Protein AF-A0A815WQF4-F1 (afdb_monomer)

Solvent-accessible surface area (backbone atoms only — not comparable to full-atom values): 8868 Å² total; per-residue (Å²): 133,83,89,87,78,85,88,55,54,65,48,75,56,68,102,81,46,33,54,40,65,77,50,87,64,78,61,48,74,52,72,47,85,60,74,47,69,67,52,77,48,80,46,38,35,34,30,64,35,54,46,39,36,47,36,34,26,22,68,86,63,75,85,77,86,50,93,89,56,59,79,65,55,33,75,22,19,35,38,35,33,49,79,14,44,42,31,53,59,16,36,75,76,79,55,70,53,86,46,87,70,45,54,64,21,40,37,38,38,37,39,32,42,80,74,38,31,40,36,43,37,39,49,53,103,60,75,44,73,56,75,46,82,54,57,53,94,56,38,37,78,39,28,19,47,31,36,36,35,41,53,71,72,38,35,41,28,58,103

Nearest PDB structures (foldseek):
  7jl4-assembly3_B  TM=7.383E-01  e=6.934E-06  Homo sapiens
  4wvm-assembly1_B  TM=7.616E-01  e=1.649E-05  Synanceia horrida
  7qs3-assembly1_A  TM=7.889E-01  e=1.602E-04  Homo sapiens
  3fby-assembly3_C  TM=5.647E-01  e=6.356E-03  Homo sapiens
  8tpu-assembly1_AE  TM=2.005E-01  e=8.510E+00  Plasmodium falciparum 3D7

Secondary structure (DSSP, 8-state):
-PPP-SSS-EEEETTTTEEEE-SSSSEEEEE-SS-B-SSEEEEEEEEEES-EEEEEEESSS-----TTS-GGGSTT-EEEETTSEEEETTEEEEEE------TTPEEEEEEEGGGTEEEEEEESSSEEEEEEE--TTTSPSSEEEEEEEESSS-EEEE-

Structure (mmCIF, N/CA/C/O backbone):
data_AF-A0A815WQF4-F1
#
_entry.id   AF-A0A815WQF4-F1
#
loop_
_atom_site.group_PDB
_atom_site.id
_atom_site.type_symbol
_atom_site.label_atom_id
_atom_site.label_alt_id
_atom_site.label_comp_id
_atom_site.label_asym_id
_atom_site.label_entity_id
_atom_site.label_seq_id
_atom_site.pdbx_PDB_ins_code
_atom_site.Cartn_x
_atom_site.Cartn_y
_atom_site.Cartn_z
_atom_site.occupancy
_atom_site.B_iso_or_equiv
_atom_site.auth_seq_id
_atom_site.auth_comp_id
_atom_site.auth_asym_id
_atom_site.auth_atom_id
_atom_site.pdbx_PDB_model_num
ATOM 1 N N . MET A 1 1 ? -11.143 -16.124 -1.886 1.00 29.27 1 MET A N 1
ATOM 2 C CA . MET A 1 1 ? -11.806 -15.798 -3.172 1.00 29.27 1 MET A CA 1
ATOM 3 C C . MET A 1 1 ? -11.669 -14.284 -3.404 1.00 29.27 1 MET A C 1
ATOM 5 O O . MET A 1 1 ? -11.871 -13.567 -2.436 1.00 29.27 1 MET A O 1
ATOM 9 N N . TRP A 1 2 ? -11.185 -13.787 -4.560 1.00 35.38 2 TRP A N 1
ATOM 10 C CA . TRP A 1 2 ? -11.091 -12.326 -4.834 1.00 35.38 2 TRP A CA 1
ATOM 11 C C . TRP A 1 2 ? -12.393 -11.925 -5.537 1.00 35.38 2 TRP A C 1
ATOM 13 O O . TRP A 1 2 ? -12.785 -12.626 -6.467 1.00 35.38 2 TRP A O 1
ATOM 23 N N . ILE A 1 3 ? -13.040 -10.834 -5.124 1.00 32.88 3 ILE A N 1
ATOM 24 C CA . ILE A 1 3 ? -14.202 -10.298 -5.844 1.00 32.88 3 ILE A CA 1
ATOM 25 C C . ILE A 1 3 ? -13.676 -9.466 -7.016 1.00 32.88 3 ILE A C 1
ATOM 27 O O . ILE A 1 3 ? -12.950 -8.495 -6.819 1.00 32.88 3 ILE A O 1
ATOM 31 N N . SER A 1 4 ? -14.016 -9.868 -8.237 1.00 35.88 4 SER A N 1
ATOM 32 C CA . SER A 1 4 ? -13.769 -9.088 -9.450 1.00 35.88 4 SER A CA 1
ATOM 33 C C . SER A 1 4 ? -14.838 -8.006 -9.609 1.00 35.88 4 SER A C 1
ATOM 35 O O . SER A 1 4 ? -16.024 -8.333 -9.611 1.00 35.88 4 SER A O 1
ATOM 37 N N . GLY A 1 5 ? -14.433 -6.750 -9.810 1.00 32.00 5 GLY A N 1
ATOM 38 C CA . GLY A 1 5 ? -15.348 -5.631 -10.046 1.00 32.00 5 GLY A CA 1
ATOM 39 C C . GLY A 1 5 ? -14.813 -4.637 -11.080 1.00 32.00 5 GLY A C 1
ATOM 40 O O . GLY A 1 5 ? -13.955 -3.839 -10.744 1.00 32.00 5 GLY A O 1
ATOM 41 N N . TRP A 1 6 ? -15.326 -4.760 -12.313 1.00 32.91 6 TRP A N 1
ATOM 42 C CA . TRP A 1 6 ? -15.605 -3.753 -13.364 1.00 32.91 6 TRP A CA 1
ATOM 43 C C . TRP A 1 6 ? -14.760 -2.454 -13.513 1.00 32.91 6 TRP A C 1
ATOM 45 O O . TRP A 1 6 ? -14.498 -1.781 -12.525 1.00 32.91 6 TRP A O 1
ATOM 55 N N . PRO A 1 7 ? -14.510 -1.943 -14.745 1.00 37.12 7 PRO A N 1
ATOM 56 C CA . PRO A 1 7 ? -14.459 -2.581 -16.059 1.00 37.12 7 PRO A CA 1
ATOM 57 C C . PRO A 1 7 ? -13.032 -2.497 -16.645 1.00 37.12 7 PRO A C 1
ATOM 59 O O . PRO A 1 7 ? -12.667 -1.574 -17.372 1.00 37.12 7 PRO A O 1
ATOM 62 N N . GLY A 1 8 ? -12.222 -3.513 -16.363 1.00 39.38 8 GLY A N 1
ATOM 63 C CA . GLY A 1 8 ? -10.895 -3.692 -16.944 1.00 39.38 8 GLY A CA 1
ATOM 64 C C . GLY A 1 8 ? -10.398 -5.089 -16.609 1.00 39.38 8 GLY A C 1
ATOM 65 O O . GLY A 1 8 ? -10.445 -5.499 -15.453 1.00 39.38 8 GLY A O 1
ATOM 66 N N . GLN A 1 9 ? -10.001 -5.874 -17.612 1.00 40.97 9 GLN A N 1
ATOM 67 C CA . GLN A 1 9 ? -9.612 -7.266 -17.368 1.00 40.97 9 GLN A CA 1
ATOM 68 C C . GLN A 1 9 ? -8.224 -7.334 -16.725 1.00 40.97 9 GLN A C 1
ATOM 70 O O . GLN A 1 9 ? -7.209 -7.291 -17.424 1.00 40.97 9 GLN A O 1
ATOM 75 N N . CYS A 1 10 ? -8.198 -7.467 -15.398 1.00 43.66 10 CYS A N 1
ATOM 76 C CA . CYS A 1 10 ? -7.050 -7.973 -14.655 1.00 43.66 10 CYS A CA 1
ATOM 77 C C . CYS A 1 10 ? -6.992 -9.499 -14.809 1.00 43.66 10 CYS A C 1
ATOM 79 O O . CYS A 1 10 ? -7.963 -10.190 -14.493 1.00 43.66 10 CYS A O 1
ATOM 81 N N . ARG A 1 11 ? -5.863 -10.038 -15.273 1.00 43.16 11 ARG A N 1
ATOM 82 C CA . ARG A 1 11 ? -5.624 -11.482 -15.356 1.00 43.16 11 ARG A CA 1
ATOM 83 C C . ARG A 1 11 ? -4.764 -11.912 -14.172 1.00 43.16 11 ARG A C 1
ATOM 85 O O . ARG A 1 11 ? -3.646 -11.444 -13.990 1.00 43.16 11 ARG A O 1
ATOM 92 N N . ARG A 1 12 ? -5.310 -12.828 -13.374 1.00 45.56 12 ARG A N 1
ATOM 93 C CA . ARG A 1 12 ? -4.581 -13.581 -12.350 1.00 45.56 12 ARG A CA 1
ATOM 94 C C . ARG A 1 12 ? -3.736 -14.637 -13.059 1.00 45.56 12 ARG A C 1
ATOM 96 O O . ARG A 1 12 ? -4.294 -15.436 -13.810 1.00 45.56 12 ARG A O 1
ATOM 103 N N . MET A 1 13 ? -2.429 -14.643 -12.821 1.00 41.44 13 MET A N 1
ATOM 104 C CA . MET A 1 13 ? -1.532 -15.714 -13.261 1.00 41.44 13 MET A CA 1
ATOM 105 C C . MET A 1 13 ? -0.807 -16.290 -12.049 1.00 41.44 13 MET A C 1
ATOM 107 O O . MET A 1 13 ? -0.305 -15.538 -11.213 1.00 41.44 13 MET A O 1
ATOM 111 N N . ASP A 1 14 ? -0.855 -17.617 -11.969 1.00 36.53 14 ASP A N 1
ATOM 112 C CA . ASP A 1 14 ? -0.553 -18.458 -10.812 1.00 36.53 14 ASP A CA 1
ATOM 113 C C . ASP A 1 14 ? -1.365 -18.157 -9.534 1.00 36.53 14 ASP A C 1
ATOM 115 O O . ASP A 1 14 ? -1.876 -17.056 -9.316 1.00 36.53 14 ASP A O 1
ATOM 119 N N . ASP A 1 15 ? -1.598 -19.245 -8.790 1.00 39.88 15 ASP A N 1
ATOM 120 C CA . ASP A 1 15 ? -2.232 -19.497 -7.477 1.00 39.88 15 ASP A CA 1
ATOM 121 C C . ASP A 1 15 ? -2.953 -18.400 -6.649 1.00 39.88 15 ASP A C 1
ATOM 123 O O . ASP A 1 15 ? -3.846 -18.734 -5.866 1.00 39.88 15 ASP A O 1
ATOM 127 N N . GLY A 1 16 ? -2.731 -17.101 -6.827 1.00 38.22 16 GLY A N 1
ATOM 128 C CA . GLY A 1 16 ? -3.430 -16.042 -6.093 1.00 38.22 16 GLY A CA 1
ATOM 129 C C . GLY A 1 16 ? -2.793 -14.659 -6.093 1.00 38.22 16 GLY A C 1
ATOM 130 O O . GLY A 1 16 ? -3.466 -13.735 -5.625 1.00 38.22 16 GLY A O 1
ATOM 131 N N . GLN A 1 17 ? -1.552 -14.531 -6.574 1.00 54.66 17 GLN A N 1
ATOM 132 C CA . GLN A 1 17 ? -0.620 -13.506 -6.086 1.00 54.66 17 GLN A CA 1
ATOM 133 C C . GLN A 1 17 ? -0.118 -12.492 -7.131 1.00 54.66 17 GLN A C 1
ATOM 135 O O . GLN A 1 17 ? 0.386 -11.441 -6.737 1.00 54.66 17 GLN A O 1
ATOM 140 N N . THR A 1 18 ? -0.277 -12.749 -8.436 1.00 47.69 18 THR A N 1
ATOM 141 C CA . THR A 1 18 ? 0.181 -11.840 -9.511 1.00 47.69 18 THR A CA 1
ATOM 142 C C . THR A 1 18 ? -0.966 -11.025 -10.109 1.00 47.69 18 THR A C 1
ATOM 144 O O . THR A 1 18 ? -2.029 -11.575 -10.413 1.00 47.69 18 THR A O 1
ATOM 147 N N . PHE A 1 19 ? -0.723 -9.730 -10.347 1.00 53.88 19 PHE A N 1
ATOM 148 C CA . PHE A 1 19 ? -1.652 -8.819 -11.022 1.00 53.88 19 PHE A CA 1
ATOM 149 C C . PHE A 1 19 ? -1.062 -8.312 -12.351 1.00 53.88 19 PHE A C 1
ATOM 151 O O . PHE A 1 19 ? -0.007 -7.680 -12.378 1.00 53.88 19 PHE A 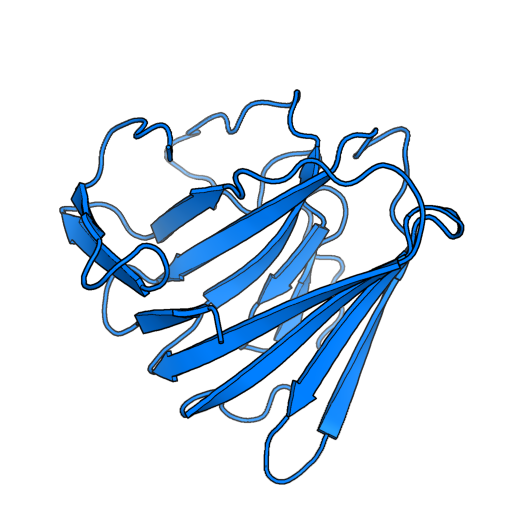O 1
ATOM 158 N N . GLU A 1 20 ? -1.776 -8.554 -13.451 1.00 43.88 20 GLU A N 1
ATOM 159 C CA . GLU A 1 20 ? -1.483 -8.062 -14.807 1.00 43.88 20 GLU A CA 1
ATOM 160 C C . GLU A 1 20 ? -2.786 -7.547 -15.446 1.00 43.88 20 GLU A C 1
ATOM 162 O O . GLU A 1 20 ? -3.853 -8.077 -15.135 1.00 43.88 20 GLU A O 1
ATOM 167 N N . THR A 1 21 ? -2.753 -6.523 -16.318 1.00 49.75 21 THR A N 1
ATOM 168 C CA . THR A 1 21 ? -3.992 -5.910 -16.857 1.00 49.75 21 THR A CA 1
ATOM 169 C C . THR A 1 21 ? -4.013 -5.692 -18.369 1.00 49.75 21 THR A C 1
ATOM 171 O O . THR A 1 21 ? -2.993 -5.389 -18.976 1.00 49.75 21 THR A O 1
ATOM 174 N N . ILE A 1 22 ? -5.202 -5.813 -18.981 1.00 43.91 22 ILE A N 1
ATOM 175 C CA . ILE A 1 22 ? -5.341 -6.053 -20.429 1.00 43.91 22 ILE A CA 1
ATOM 176 C C . ILE A 1 22 ? -5.990 -4.872 -21.217 1.00 43.91 22 ILE A C 1
ATOM 178 O O . ILE A 1 22 ? -5.409 -4.401 -22.197 1.00 43.91 22 ILE A O 1
ATOM 182 N N . LYS A 1 23 ? -7.152 -4.305 -20.823 1.00 40.00 23 LYS A N 1
ATOM 183 C CA . LYS A 1 23 ? -7.894 -3.221 -21.557 1.00 40.00 23 LYS A CA 1
ATOM 184 C C . LYS A 1 23 ? -8.703 -2.309 -20.594 1.00 40.00 23 LYS A C 1
ATOM 186 O O . LYS A 1 23 ? -9.218 -2.857 -19.631 1.00 40.00 23 LYS A O 1
ATOM 191 N N . ARG A 1 24 ? -8.906 -0.985 -20.804 1.00 39.91 24 ARG A N 1
ATOM 192 C CA . ARG A 1 24 ? -8.280 -0.042 -21.784 1.00 39.91 24 ARG A CA 1
ATOM 193 C C . ARG A 1 24 ? -7.889 1.376 -21.251 1.00 39.91 24 ARG A C 1
ATOM 195 O O . ARG A 1 24 ? -7.122 2.042 -21.937 1.00 39.91 24 ARG A O 1
ATOM 202 N N . LEU A 1 25 ? -8.332 1.850 -20.082 1.00 50.22 25 LEU A N 1
ATOM 203 C CA . LEU A 1 25 ? -8.088 3.230 -19.575 1.00 50.22 25 LEU A CA 1
ATOM 204 C C . LEU A 1 25 ? -6.845 3.335 -18.656 1.00 50.22 25 LEU A C 1
ATOM 206 O O . LEU A 1 25 ? -6.353 2.315 -18.196 1.00 50.22 25 LEU A O 1
ATOM 210 N N . THR A 1 26 ? -6.290 4.536 -18.446 1.00 65.31 26 THR A N 1
ATOM 211 C CA . THR A 1 26 ? -4.883 4.802 -18.027 1.00 65.31 26 THR A CA 1
ATOM 212 C C . THR A 1 26 ? -4.327 4.012 -16.834 1.00 65.31 26 THR A C 1
ATOM 214 O O . THR A 1 26 ? -3.151 3.641 -16.865 1.00 65.31 26 THR A O 1
ATOM 217 N N . PHE A 1 27 ? -5.138 3.710 -15.821 1.00 71.19 27 PHE A N 1
ATOM 218 C CA . PHE A 1 27 ? -4.715 3.007 -14.607 1.00 71.19 27 PHE A CA 1
ATOM 219 C C . PHE A 1 27 ? -5.659 1.854 -14.269 1.00 71.19 27 PHE A C 1
ATOM 221 O O . PHE A 1 27 ? -6.842 1.894 -14.603 1.00 71.19 27 PHE A O 1
ATOM 228 N N . ASN A 1 28 ? -5.158 0.860 -13.535 1.00 76.19 28 ASN A N 1
ATOM 229 C CA . ASN A 1 28 ? -5.975 -0.217 -12.968 1.00 76.19 28 ASN A CA 1
ATOM 230 C C . ASN A 1 28 ? -5.694 -0.335 -11.476 1.00 76.19 28 ASN A C 1
ATOM 232 O O . ASN A 1 28 ? -4.565 -0.085 -11.059 1.00 76.19 28 ASN A O 1
ATOM 236 N N . CYS A 1 29 ? -6.682 -0.744 -10.684 1.00 80.62 29 CYS A N 1
ATOM 237 C CA . CYS A 1 29 ? -6.520 -0.942 -9.248 1.00 80.62 29 CYS A CA 1
ATOM 238 C C . CYS A 1 29 ? -6.924 -2.346 -8.784 1.00 80.62 29 CYS A C 1
ATOM 240 O O . CYS A 1 29 ? -7.737 -3.022 -9.414 1.00 80.62 29 CYS A O 1
ATOM 242 N N . ALA A 1 30 ? -6.369 -2.756 -7.648 1.00 81.19 30 ALA A N 1
ATOM 243 C CA . ALA A 1 30 ? -6.713 -3.968 -6.924 1.00 81.19 30 ALA A CA 1
ATOM 244 C C . ALA A 1 30 ? -6.864 -3.654 -5.429 1.00 81.19 30 ALA A C 1
ATOM 246 O O . ALA A 1 30 ? -6.120 -2.847 -4.870 1.00 81.19 30 ALA A O 1
ATOM 247 N N . VAL A 1 31 ? -7.826 -4.317 -4.784 1.00 82.88 31 VAL A N 1
ATOM 248 C CA . VAL A 1 31 ? -8.133 -4.165 -3.355 1.00 82.88 31 VAL A CA 1
ATOM 249 C C . VAL A 1 31 ? -7.944 -5.511 -2.665 1.00 82.88 31 VAL A C 1
ATOM 251 O O . VAL A 1 31 ? -8.516 -6.505 -3.110 1.00 82.88 31 VAL A O 1
ATOM 254 N N . GLY A 1 32 ? -7.162 -5.528 -1.581 1.00 83.69 32 GLY A N 1
ATOM 255 C CA . GLY A 1 32 ? -6.870 -6.655 -0.689 1.00 83.69 32 GLY A CA 1
ATOM 256 C C . GLY A 1 32 ? -8.120 -7.437 -0.264 1.00 83.69 32 GLY A C 1
ATOM 257 O O . GLY A 1 32 ? -9.172 -6.832 -0.079 1.00 83.69 32 GLY A O 1
ATOM 258 N N . ARG A 1 33 ? -8.014 -8.762 -0.041 1.00 82.00 33 ARG A N 1
ATOM 259 C CA . ARG A 1 33 ? -9.086 -9.569 0.603 1.00 82.00 33 ARG A CA 1
ATOM 260 C C . ARG A 1 33 ? -9.070 -9.493 2.121 1.00 82.00 33 ARG A C 1
ATOM 262 O O . ARG A 1 33 ? -10.109 -9.624 2.759 1.00 82.00 33 ARG A O 1
ATOM 269 N N . ASN A 1 34 ? -7.891 -9.329 2.704 1.00 85.62 34 ASN A N 1
ATOM 270 C CA . ASN A 1 34 ? -7.721 -9.337 4.150 1.00 85.62 34 ASN A CA 1
ATOM 271 C C . ASN A 1 34 ? -8.237 -8.011 4.720 1.00 85.62 34 ASN A C 1
ATOM 273 O O . ASN A 1 34 ? -8.093 -6.975 4.067 1.00 85.62 34 ASN A O 1
ATOM 277 N N . SER A 1 35 ? -8.901 -8.077 5.871 1.00 91.69 35 SER A N 1
ATOM 278 C CA . SER A 1 35 ? -9.252 -6.915 6.693 1.00 91.69 35 SER A CA 1
ATOM 279 C C . SER A 1 35 ? -8.199 -6.793 7.786 1.00 91.69 35 SER A C 1
ATOM 281 O O . SER A 1 35 ? -7.878 -7.798 8.419 1.00 91.69 35 SER A O 1
ATOM 283 N N . 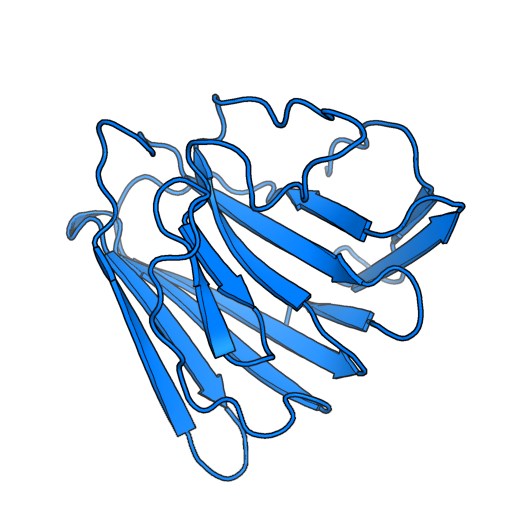TYR A 1 36 ? -7.706 -5.585 8.023 1.00 94.25 36 TYR A N 1
ATOM 284 C CA . TYR A 1 36 ? -6.724 -5.284 9.057 1.00 94.25 36 TYR A CA 1
ATOM 285 C C . TYR A 1 36 ? -7.320 -4.246 10.014 1.00 94.25 36 TYR A C 1
ATOM 287 O O . TYR A 1 36 ? -7.725 -3.178 9.560 1.00 94.25 36 TYR A O 1
ATOM 295 N N . SER A 1 37 ? -7.417 -4.581 11.304 1.00 96.31 37 SER A N 1
ATOM 296 C CA . SER A 1 37 ? -8.008 -3.705 12.337 1.00 96.31 37 SER A CA 1
ATOM 297 C C . SER A 1 37 ? -7.220 -3.637 13.646 1.00 96.31 37 SER A C 1
ATOM 299 O O . SER A 1 37 ? -7.496 -2.779 14.471 1.00 96.31 37 SER A O 1
ATOM 301 N N . THR A 1 38 ? -6.292 -4.565 13.883 1.00 95.69 38 THR A N 1
ATOM 302 C CA . THR A 1 38 ? -5.554 -4.703 15.149 1.00 95.69 38 THR A CA 1
ATOM 303 C C . THR A 1 38 ? -4.184 -5.321 14.896 1.00 95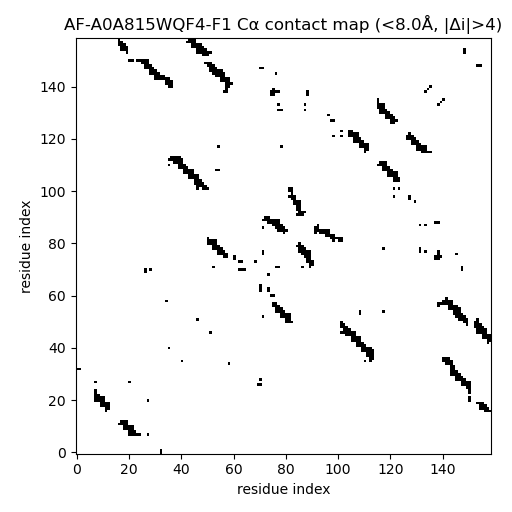.69 38 THR A C 1
ATOM 305 O O . THR A 1 38 ? -4.033 -6.135 13.986 1.00 95.69 38 THR A O 1
ATOM 308 N N . GLY A 1 39 ? -3.190 -4.974 15.713 1.00 95.75 39 GLY A N 1
ATOM 309 C CA . GLY A 1 39 ? -1.826 -5.502 15.621 1.00 95.75 39 GLY A CA 1
ATOM 310 C C . GLY A 1 39 ? -1.038 -5.007 14.403 1.00 95.75 39 GLY A C 1
ATOM 311 O O . GLY A 1 39 ? -1.430 -4.047 13.739 1.00 95.75 39 GLY A O 1
ATOM 312 N N . ASN A 1 40 ? 0.080 -5.682 14.122 1.00 96.31 40 ASN A N 1
ATOM 313 C CA . ASN A 1 40 ? 1.029 -5.291 13.079 1.00 96.31 40 ASN A CA 1
ATOM 314 C C . ASN A 1 40 ? 1.009 -6.303 11.926 1.00 96.31 40 ASN A C 1
ATOM 316 O O . ASN A 1 40 ? 1.247 -7.493 12.140 1.00 96.31 40 ASN A O 1
ATOM 320 N N . HIS A 1 41 ? 0.759 -5.836 10.699 1.00 94.38 41 HIS A N 1
ATOM 321 C CA . HIS A 1 41 ? 0.659 -6.688 9.506 1.00 94.38 41 HIS A CA 1
ATOM 322 C C . HIS A 1 41 ? 1.685 -6.289 8.467 1.00 94.38 41 HIS A C 1
ATOM 324 O O . HIS A 1 41 ? 1.689 -5.153 8.007 1.00 94.38 41 HIS A O 1
ATOM 330 N N . ARG A 1 42 ? 2.506 -7.245 8.040 1.00 94.88 42 ARG A N 1
ATOM 331 C CA . ARG A 1 42 ? 3.514 -7.037 7.005 1.00 94.88 42 ARG A CA 1
ATOM 332 C C . ARG A 1 42 ? 3.081 -7.666 5.683 1.00 94.88 42 ARG A C 1
ATOM 334 O O . ARG A 1 42 ? 2.735 -8.844 5.639 1.00 94.88 42 ARG A O 1
ATOM 341 N N . ILE A 1 43 ? 3.150 -6.888 4.609 1.00 93.50 43 ILE A N 1
ATOM 342 C CA . ILE A 1 43 ? 2.807 -7.283 3.241 1.00 93.50 43 ILE A CA 1
ATOM 343 C C . ILE A 1 43 ? 4.016 -6.993 2.355 1.00 93.50 43 ILE A C 1
ATOM 345 O O . ILE A 1 43 ? 4.527 -5.877 2.366 1.00 93.50 43 ILE A O 1
ATOM 349 N N . ARG A 1 44 ? 4.477 -7.973 1.574 1.00 91.75 44 ARG A N 1
ATOM 350 C CA . ARG A 1 44 ? 5.610 -7.795 0.657 1.00 91.75 44 ARG A CA 1
ATOM 351 C C . ARG A 1 44 ? 5.118 -7.885 -0.784 1.00 91.75 44 ARG A C 1
ATOM 353 O O . ARG A 1 44 ? 4.303 -8.739 -1.130 1.00 91.75 44 ARG A O 1
ATOM 360 N N . ILE A 1 45 ? 5.572 -6.948 -1.608 1.00 90.38 45 ILE A N 1
ATOM 361 C CA . ILE A 1 45 ? 5.143 -6.754 -2.992 1.00 90.38 45 ILE A CA 1
ATOM 362 C C . ILE A 1 45 ? 6.402 -6.638 -3.843 1.00 90.38 45 ILE A C 1
ATOM 364 O O . ILE A 1 45 ? 7.154 -5.677 -3.710 1.00 90.38 45 ILE A O 1
ATOM 368 N N . LYS A 1 46 ? 6.637 -7.589 -4.745 1.00 90.19 46 LYS A N 1
ATOM 369 C CA . LYS A 1 46 ? 7.694 -7.466 -5.749 1.00 90.19 46 LYS A CA 1
ATOM 370 C C . LYS A 1 46 ? 7.173 -6.673 -6.941 1.00 90.19 46 LYS A C 1
ATOM 372 O O . LYS A 1 46 ? 6.231 -7.114 -7.604 1.00 90.19 46 LYS A O 1
ATOM 377 N N . LEU A 1 47 ? 7.807 -5.543 -7.240 1.00 88.38 47 LEU A N 1
ATOM 378 C CA . LEU A 1 47 ? 7.611 -4.828 -8.496 1.00 88.38 47 LEU A CA 1
ATOM 379 C C . LEU A 1 47 ? 8.574 -5.427 -9.524 1.00 88.38 47 LEU A C 1
ATOM 381 O O . LEU A 1 47 ? 9.787 -5.345 -9.372 1.00 88.38 47 LEU A O 1
ATOM 385 N N . HIS A 1 48 ? 8.052 -6.091 -10.554 1.00 87.69 48 HIS A N 1
ATOM 386 C CA . HIS A 1 48 ? 8.898 -6.700 -11.590 1.00 87.69 48 HIS A CA 1
ATOM 387 C C . HIS A 1 48 ? 9.413 -5.639 -12.560 1.00 87.69 48 HIS A C 1
ATOM 389 O O . HIS A 1 48 ? 10.565 -5.705 -12.970 1.00 87.69 48 HIS A O 1
ATOM 395 N N . TYR A 1 49 ? 8.555 -4.678 -12.899 1.00 86.38 49 TYR A N 1
ATOM 396 C CA . TYR A 1 49 ? 8.868 -3.488 -13.687 1.00 86.38 49 TYR A CA 1
ATOM 397 C C . TYR A 1 49 ? 7.743 -2.451 -13.541 1.00 86.38 49 TYR A C 1
ATOM 399 O O . TYR A 1 49 ? 6.598 -2.817 -13.238 1.00 86.38 49 TYR A O 1
ATOM 407 N N . GLY A 1 50 ? 8.049 -1.183 -13.815 1.00 85.44 50 GLY A N 1
ATOM 408 C CA . GLY A 1 50 ? 7.104 -0.086 -13.994 1.00 85.44 50 GLY A CA 1
ATOM 409 C C . GLY A 1 50 ? 6.883 0.792 -12.768 1.00 85.44 50 GLY A C 1
ATOM 410 O O . GLY A 1 50 ? 7.752 0.988 -11.927 1.00 85.44 50 GLY A O 1
ATOM 411 N N . SER A 1 51 ? 5.676 1.350 -12.663 1.00 84.19 51 SER A N 1
ATOM 412 C CA . SER A 1 51 ? 5.282 2.185 -11.526 1.00 84.19 51 SER A CA 1
ATOM 413 C C . SER A 1 51 ? 3.944 1.751 -10.940 1.00 84.19 51 SER A C 1
ATOM 415 O O . SER A 1 51 ? 2.957 1.591 -11.672 1.00 84.19 51 SER A O 1
ATOM 417 N N . ALA A 1 52 ? 3.898 1.649 -9.616 1.00 87.88 52 ALA A N 1
ATOM 418 C CA . ALA A 1 52 ? 2.710 1.313 -8.848 1.00 87.88 52 ALA A CA 1
ATOM 419 C C . ALA A 1 52 ? 2.461 2.356 -7.754 1.00 87.88 52 ALA A C 1
ATOM 421 O O . ALA A 1 52 ? 3.396 2.946 -7.226 1.00 87.88 52 ALA A O 1
ATOM 422 N N . PHE A 1 53 ? 1.201 2.547 -7.395 1.00 91.00 53 PHE A N 1
ATOM 423 C CA . PHE A 1 53 ? 0.791 2.954 -6.064 1.00 91.00 53 PHE A CA 1
ATOM 424 C C . PHE A 1 53 ? 0.647 1.702 -5.199 1.00 91.00 53 PHE A C 1
ATOM 426 O O . PHE A 1 53 ? 0.026 0.731 -5.643 1.00 91.00 53 PHE A O 1
ATOM 433 N N . VAL A 1 54 ? 1.147 1.744 -3.969 1.00 93.00 54 VAL A N 1
ATOM 434 C CA . VAL A 1 54 ? 0.905 0.738 -2.931 1.00 93.00 54 VAL A CA 1
ATOM 435 C C . VAL A 1 54 ? 0.566 1.434 -1.617 1.00 93.00 54 VAL A C 1
ATOM 437 O O . VAL A 1 54 ? 1.162 2.451 -1.263 1.00 93.00 54 VAL A O 1
ATOM 440 N N . GLY A 1 55 ? -0.411 0.901 -0.893 1.00 95.44 55 GLY A N 1
ATOM 441 C CA . GLY A 1 55 ? -0.905 1.528 0.324 1.00 95.44 55 GLY A CA 1
ATOM 442 C C . GLY A 1 55 ? -2.118 0.813 0.897 1.00 95.44 55 GLY A C 1
ATOM 443 O O . GLY A 1 55 ? -2.282 -0.395 0.722 1.00 95.44 55 GLY A O 1
ATOM 444 N N . ILE A 1 56 ? -2.987 1.564 1.561 1.00 96.00 56 ILE A N 1
ATOM 445 C CA . ILE A 1 56 ? -4.214 1.076 2.187 1.00 96.00 56 ILE A CA 1
ATOM 446 C C . ILE A 1 56 ? -5.420 1.942 1.825 1.00 96.00 56 ILE A C 1
ATOM 448 O O . ILE A 1 56 ? -5.289 3.068 1.339 1.00 96.00 56 ILE A O 1
ATOM 452 N N . ARG A 1 57 ? -6.602 1.400 2.117 1.00 94.06 57 ARG A N 1
ATOM 453 C CA . ARG A 1 57 ? -7.850 2.150 2.276 1.00 94.06 57 ARG A CA 1
ATOM 454 C C . ARG A 1 57 ? -8.803 1.450 3.238 1.00 94.06 57 ARG A C 1
ATOM 456 O O . ARG A 1 57 ? -8.698 0.231 3.422 1.00 94.06 57 ARG A O 1
ATOM 463 N N . SER A 1 58 ? -9.790 2.168 3.764 1.00 94.69 58 SER A N 1
ATOM 464 C CA . SER A 1 58 ? -10.948 1.569 4.430 1.00 94.69 58 SER A CA 1
ATOM 465 C C . SER A 1 58 ? -11.702 0.662 3.469 1.00 94.69 58 SER A C 1
ATOM 467 O O . SER A 1 58 ? -12.028 1.044 2.344 1.00 94.69 58 SER A O 1
ATOM 469 N N . ARG A 1 59 ? -12.055 -0.536 3.934 1.00 87.00 59 ARG A N 1
ATOM 470 C CA . ARG A 1 59 ? -12.836 -1.500 3.150 1.00 87.00 59 ARG A CA 1
ATOM 471 C C . ARG A 1 59 ? -14.235 -1.000 2.784 1.00 87.00 59 ARG A C 1
ATOM 473 O O . ARG A 1 59 ? -14.752 -1.368 1.733 1.00 87.00 59 ARG A O 1
ATOM 480 N N . HIS A 1 60 ? -14.860 -0.221 3.663 1.00 86.75 60 HIS A N 1
ATOM 481 C CA . HIS A 1 60 ? -16.259 0.187 3.515 1.00 86.75 60 HIS A CA 1
ATOM 482 C C . HIS A 1 60 ? -16.451 1.420 2.623 1.00 86.75 60 HIS A C 1
ATOM 484 O O . HIS A 1 60 ? -17.551 1.637 2.121 1.00 86.75 60 HIS A O 1
ATOM 490 N N . ILE A 1 61 ? -15.390 2.195 2.382 1.00 85.19 61 ILE A N 1
ATOM 491 C CA . ILE A 1 61 ? -15.431 3.382 1.526 1.00 85.19 61 IL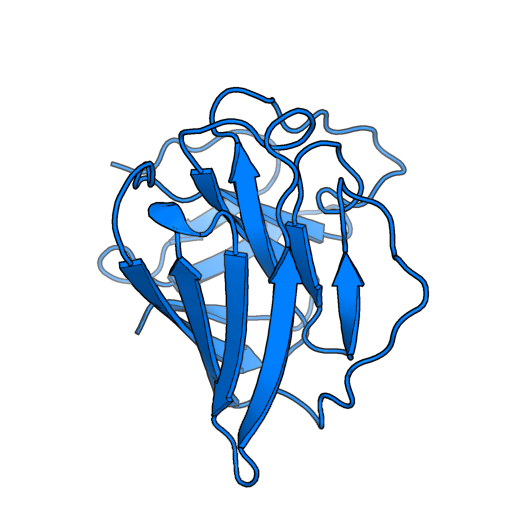E A CA 1
ATOM 492 C C . ILE A 1 61 ? -15.167 2.936 0.087 1.00 85.19 61 ILE A C 1
ATOM 494 O O . ILE A 1 61 ? -14.081 2.446 -0.244 1.00 85.19 61 ILE A O 1
ATOM 498 N N . GLN A 1 62 ? -16.174 3.074 -0.777 1.00 73.12 62 GLN A N 1
ATOM 499 C CA . GLN A 1 62 ? -16.091 2.624 -2.165 1.00 73.12 62 GLN A CA 1
ATOM 500 C C . GLN A 1 62 ? -15.093 3.453 -2.983 1.00 73.12 62 GLN A C 1
ATOM 502 O O . GLN A 1 62 ? -14.838 4.626 -2.712 1.00 73.12 62 GLN A O 1
ATOM 507 N N . VAL A 1 63 ? -14.514 2.820 -4.003 1.00 68.31 63 VAL A N 1
ATOM 508 C CA . VAL A 1 63 ? -13.762 3.518 -5.046 1.00 68.31 63 VAL A CA 1
ATOM 509 C C . VAL A 1 63 ? -14.787 4.056 -6.038 1.00 68.31 63 VAL A C 1
ATOM 511 O O . VAL A 1 63 ? -15.292 3.289 -6.853 1.00 68.31 63 VAL A O 1
ATOM 514 N N . GLU A 1 64 ? -15.110 5.346 -5.984 1.00 65.50 64 GLU A N 1
ATOM 515 C CA . GLU A 1 64 ? -15.918 5.963 -7.040 1.00 65.50 64 GLU A CA 1
ATOM 516 C C . GLU A 1 64 ? -15.056 6.168 -8.299 1.00 65.50 64 GLU A C 1
ATOM 518 O O . GLU A 1 64 ? -14.081 6.929 -8.252 1.00 65.50 64 GLU A O 1
ATOM 523 N N . PRO A 1 65 ? -15.376 5.522 -9.440 1.00 54.59 65 PRO A N 1
ATOM 524 C CA . PRO A 1 65 ? -14.631 5.677 -10.683 1.00 54.59 65 PRO A CA 1
ATOM 525 C C . PRO A 1 65 ? -15.020 6.994 -11.366 1.00 54.59 65 PRO A C 1
ATOM 527 O O . PRO A 1 65 ? -15.691 7.021 -12.398 1.00 54.59 65 PRO A O 1
ATOM 530 N N . ASN A 1 66 ? -14.599 8.113 -10.783 1.00 56.88 66 ASN A N 1
ATOM 531 C CA . ASN A 1 66 ? -14.736 9.410 -11.425 1.00 56.88 66 ASN A CA 1
ATOM 532 C C . ASN A 1 66 ? -13.741 9.465 -12.598 1.00 56.88 66 ASN A C 1
ATOM 534 O O . ASN A 1 66 ? -12.532 9.418 -12.375 1.00 56.88 66 ASN A O 1
ATOM 538 N N . LEU A 1 67 ? -14.243 9.526 -13.838 1.00 53.53 67 LEU A N 1
ATOM 539 C CA . LEU A 1 67 ? -13.492 9.248 -15.081 1.00 53.53 67 LEU A CA 1
ATOM 540 C C . LEU A 1 67 ? -12.200 10.068 -15.276 1.00 53.53 67 LEU A C 1
ATOM 542 O O . LEU A 1 67 ? -11.344 9.669 -16.063 1.00 53.53 67 LEU A O 1
ATOM 546 N N . ASN A 1 68 ? -12.051 11.180 -14.550 1.00 56.66 68 ASN A N 1
ATOM 547 C CA . ASN A 1 68 ? -10.898 12.081 -14.607 1.00 56.66 68 ASN A CA 1
ATOM 548 C C . ASN A 1 68 ? -9.975 12.014 -13.369 1.00 56.66 68 ASN A C 1
ATOM 550 O O . ASN A 1 68 ? -9.010 12.775 -13.300 1.00 56.66 68 ASN A O 1
ATOM 554 N N . LYS A 1 69 ? -10.241 11.147 -12.380 1.00 63.34 69 LYS A N 1
ATOM 555 C CA . LYS A 1 69 ? -9.412 10.995 -11.170 1.00 63.34 69 LYS A CA 1
ATOM 556 C C . LYS A 1 69 ? -8.659 9.664 -11.166 1.00 63.34 69 LYS A C 1
ATOM 558 O O . LYS A 1 69 ? -9.192 8.623 -11.536 1.00 63.34 69 LYS A O 1
ATOM 563 N N . MET A 1 70 ? -7.411 9.690 -10.695 1.00 72.50 70 MET A N 1
ATOM 564 C CA . MET A 1 70 ? -6.695 8.466 -10.316 1.00 72.50 70 MET A CA 1
ATOM 565 C C . MET A 1 70 ? -7.425 7.801 -9.142 1.00 72.50 70 MET A C 1
ATOM 567 O O . MET A 1 70 ? -7.914 8.507 -8.264 1.00 72.50 70 MET A O 1
ATOM 571 N N . TYR A 1 71 ? -7.454 6.468 -9.069 1.00 78.62 71 TYR A N 1
ATOM 572 C CA . TYR A 1 71 ? -8.127 5.765 -7.967 1.00 78.62 71 TYR A CA 1
ATOM 573 C C . TYR A 1 71 ? -7.485 6.050 -6.599 1.00 78.62 71 TYR A C 1
ATOM 575 O O . TYR A 1 71 ? -8.188 6.162 -5.599 1.00 78.62 71 TYR A O 1
ATOM 583 N N . CYS A 1 72 ? -6.165 6.253 -6.560 1.00 82.69 72 CYS A N 1
ATOM 584 C CA . CYS A 1 72 ? -5.445 6.739 -5.383 1.00 82.69 72 CYS A CA 1
ATOM 585 C C . CYS A 1 72 ? -5.826 8.171 -4.972 1.00 82.69 72 CYS A C 1
ATOM 587 O O . CYS A 1 72 ? -5.460 8.602 -3.891 1.00 82.69 72 CYS A O 1
ATOM 589 N N . GLY A 1 73 ? -6.525 8.907 -5.843 1.00 84.56 73 GLY A N 1
ATOM 590 C CA . GLY A 1 73 ? -7.072 10.243 -5.615 1.00 84.56 73 GLY A CA 1
ATOM 591 C C . GLY A 1 73 ? -8.485 10.232 -5.024 1.00 84.56 73 GLY A C 1
ATOM 592 O O . GLY A 1 73 ? -9.238 11.191 -5.212 1.00 84.56 73 GLY A O 1
ATOM 593 N N . THR A 1 74 ? -8.885 9.115 -4.406 1.00 85.75 74 THR A N 1
ATOM 594 C CA . THR A 1 74 ? -10.175 8.955 -3.722 1.00 85.75 74 THR A CA 1
ATOM 595 C C . THR A 1 74 ? -9.979 9.011 -2.205 1.00 85.75 74 THR A C 1
ATOM 597 O O . THR A 1 74 ? -8.947 8.516 -1.732 1.00 85.75 74 THR A O 1
ATOM 600 N N . PRO A 1 75 ? -10.951 9.565 -1.447 1.00 88.06 75 PRO A N 1
ATOM 601 C CA . PRO A 1 75 ? -10.901 9.595 0.013 1.00 88.06 75 PRO A CA 1
ATOM 602 C C . PRO A 1 75 ? -10.605 8.222 0.610 1.00 88.06 75 PRO A C 1
ATOM 604 O O . PRO A 1 75 ? -10.863 7.189 -0.022 1.00 88.06 75 PRO A O 1
ATOM 607 N N . SER A 1 76 ? -10.077 8.217 1.831 1.00 93.19 76 SER A N 1
ATOM 608 C CA . SER A 1 76 ? -9.598 7.037 2.551 1.00 93.19 76 SER A CA 1
ATOM 609 C C . SER A 1 76 ? -8.337 6.382 1.969 1.00 93.19 76 SER A C 1
ATOM 611 O O . SER A 1 76 ? -7.854 5.401 2.524 1.00 93.19 76 SER A O 1
ATOM 613 N N . THR A 1 77 ? -7.740 6.893 0.885 1.00 93.62 77 THR A N 1
ATOM 614 C CA . THR A 1 77 ? -6.526 6.270 0.322 1.00 93.62 77 THR A CA 1
ATOM 615 C C . THR A 1 77 ? -5.244 6.841 0.928 1.00 93.62 77 THR A C 1
ATOM 617 O O . THR A 1 77 ? -4.980 8.035 0.815 1.00 93.62 77 THR A O 1
ATOM 620 N N . TYR A 1 78 ? -4.421 5.974 1.518 1.00 96.69 78 TYR A N 1
ATOM 621 C CA . TYR A 1 78 ? -3.144 6.321 2.153 1.00 96.69 78 TYR A CA 1
ATOM 622 C C . TYR A 1 78 ? -2.026 5.456 1.567 1.00 96.69 78 TYR A C 1
ATOM 624 O O . TYR A 1 78 ? -2.229 4.258 1.372 1.00 96.69 78 TYR A O 1
ATOM 632 N N . GLY A 1 79 ? -0.854 6.022 1.271 1.00 95.56 79 GLY A N 1
ATOM 633 C CA . GLY A 1 79 ? 0.297 5.257 0.772 1.00 95.56 79 GLY A CA 1
ATOM 634 C C . GLY A 1 79 ? 1.157 6.009 -0.238 1.00 95.56 79 GLY A C 1
ATOM 635 O O . GLY A 1 79 ? 1.222 7.234 -0.221 1.00 95.56 79 GLY A O 1
ATOM 636 N N . TRP A 1 80 ? 1.817 5.276 -1.135 1.00 93.44 80 TRP A N 1
ATOM 637 C CA . TRP A 1 80 ? 2.900 5.812 -1.961 1.00 93.44 80 TRP A CA 1
ATOM 638 C C . TRP A 1 80 ? 2.865 5.329 -3.400 1.00 93.44 80 TRP A C 1
ATOM 640 O O . TRP A 1 80 ? 2.617 4.156 -3.671 1.00 93.44 80 TRP A O 1
ATOM 650 N N . TYR A 1 81 ? 3.245 6.209 -4.323 1.00 88.94 81 TYR A N 1
ATOM 651 C CA . TYR A 1 81 ? 3.760 5.795 -5.623 1.00 88.94 81 TYR A CA 1
ATOM 652 C C . TYR A 1 81 ? 5.240 5.440 -5.552 1.00 88.94 81 TYR A C 1
ATOM 654 O O . TYR A 1 81 ? 6.032 6.186 -4.984 1.00 88.94 81 TYR A O 1
ATOM 662 N N . THR A 1 82 ? 5.638 4.404 -6.286 1.00 85.31 82 THR A N 1
ATOM 663 C CA . THR A 1 82 ? 7.031 3.958 -6.459 1.00 85.31 82 THR A CA 1
ATOM 664 C C . THR A 1 82 ? 7.923 4.936 -7.236 1.00 85.31 82 THR A C 1
ATOM 666 O O . THR A 1 82 ? 9.095 4.654 -7.450 1.00 85.31 82 THR A O 1
ATOM 669 N N . HIS A 1 83 ? 7.393 6.089 -7.658 1.00 79.69 83 HIS A N 1
ATOM 670 C CA . HIS A 1 83 ? 8.153 7.241 -8.166 1.00 79.69 83 HIS A CA 1
ATOM 671 C C . HIS A 1 83 ? 8.226 8.405 -7.156 1.00 79.69 83 HIS A C 1
ATOM 673 O O . HIS A 1 83 ? 8.472 9.549 -7.537 1.00 79.69 83 HIS A O 1
ATOM 679 N N . GLY A 1 84 ? 7.966 8.133 -5.875 1.00 80.94 84 GLY A N 1
ATOM 680 C CA . GLY A 1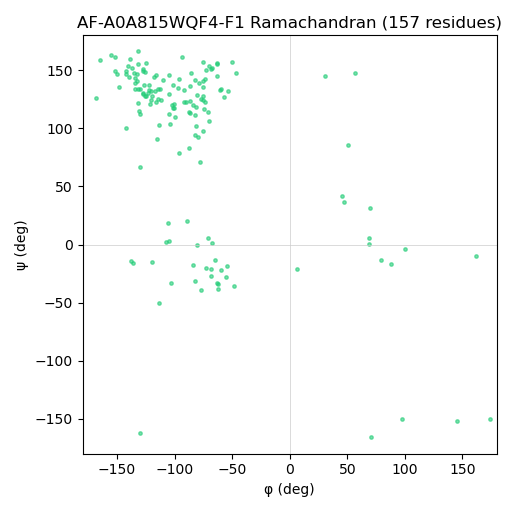 84 ? 8.267 9.031 -4.758 1.00 80.94 84 GLY A CA 1
ATOM 681 C C . GLY A 1 84 ? 7.110 9.856 -4.195 1.00 80.94 84 GLY A C 1
ATOM 682 O O . GLY A 1 84 ? 7.325 10.569 -3.226 1.00 80.94 84 GLY A O 1
ATOM 683 N N . ARG A 1 85 ? 5.893 9.811 -4.757 1.00 88.75 85 ARG A N 1
ATOM 684 C CA . ARG A 1 85 ? 4.773 10.638 -4.249 1.00 88.75 85 ARG A CA 1
ATOM 685 C C . ARG A 1 85 ? 4.034 9.942 -3.111 1.00 88.75 85 ARG A C 1
ATOM 687 O O . ARG A 1 85 ? 3.495 8.858 -3.338 1.00 88.75 85 ARG A O 1
ATOM 694 N N . ARG A 1 86 ? 3.939 10.595 -1.955 1.00 92.44 86 ARG A N 1
ATOM 695 C CA . ARG A 1 86 ? 3.115 10.168 -0.818 1.00 92.44 86 ARG A CA 1
ATOM 696 C C . ARG A 1 86 ? 1.677 10.680 -0.967 1.00 92.44 86 ARG A C 1
ATOM 698 O O . ARG A 1 86 ? 1.443 11.698 -1.615 1.00 92.44 86 ARG A O 1
ATOM 705 N N . PHE A 1 87 ? 0.699 9.928 -0.473 1.00 93.56 87 PHE A N 1
ATOM 706 C CA . PHE A 1 87 ? -0.718 10.285 -0.511 1.00 93.56 87 PHE A CA 1
ATOM 707 C C . PHE A 1 87 ? -1.354 10.090 0.863 1.00 93.56 87 PHE A C 1
ATOM 709 O O . PHE A 1 87 ? -1.189 9.039 1.486 1.00 93.56 87 PHE A O 1
ATOM 716 N N . VAL A 1 88 ? -2.117 11.097 1.283 1.00 95.00 88 VAL A N 1
ATOM 717 C CA . VAL A 1 88 ? -2.804 11.194 2.574 1.00 95.00 88 VAL A CA 1
ATOM 718 C C . VAL A 1 88 ? -4.251 11.603 2.290 1.00 95.00 88 VAL A C 1
ATOM 720 O O . VAL A 1 88 ? -4.480 12.607 1.619 1.00 95.00 88 VAL A O 1
ATOM 723 N N . ASP A 1 89 ? -5.224 10.792 2.713 1.00 93.69 89 ASP A N 1
ATOM 724 C CA . ASP A 1 89 ? -6.652 10.923 2.349 1.00 93.69 89 ASP A CA 1
ATOM 725 C C . ASP A 1 89 ? -6.910 11.175 0.843 1.00 93.69 89 ASP A C 1
ATOM 727 O O . ASP A 1 89 ? -7.700 12.020 0.416 1.00 93.69 89 ASP A O 1
ATOM 731 N N . GLY A 1 90 ? -6.173 10.463 -0.007 1.00 90.88 90 GLY A N 1
ATOM 732 C CA . GLY A 1 90 ? -6.245 10.605 -1.459 1.00 90.88 90 GLY A CA 1
ATOM 733 C C . GLY A 1 90 ? -5.699 11.924 -2.024 1.00 90.88 90 GLY A C 1
ATOM 734 O O . GLY A 1 90 ? -5.790 12.145 -3.231 1.00 90.88 90 GLY A O 1
ATOM 735 N N . GLN A 1 91 ? -5.096 12.791 -1.212 1.00 92.31 91 GLN A N 1
ATOM 736 C CA . GLN A 1 91 ? -4.377 13.979 -1.678 1.00 92.31 91 GLN A CA 1
ATOM 737 C C . GLN A 1 91 ? -2.880 13.692 -1.775 1.00 92.31 91 GLN A C 1
ATOM 739 O O . GLN A 1 91 ? -2.328 13.004 -0.921 1.00 92.31 91 GLN A O 1
ATOM 744 N N . TRP A 1 92 ? -2.204 14.240 -2.790 1.00 90.69 92 TRP A N 1
ATOM 745 C CA . TRP A 1 92 ? -0.740 14.334 -2.754 1.00 90.69 92 TRP A CA 1
ATOM 746 C C . TRP A 1 92 ? -0.369 15.431 -1.755 1.00 90.69 92 TRP A C 1
ATOM 748 O O . TRP A 1 92 ? -0.791 16.574 -1.912 1.00 90.69 92 TRP A O 1
ATOM 758 N N . ASP A 1 93 ? 0.418 15.079 -0.746 1.00 89.00 93 ASP A N 1
ATOM 759 C CA . ASP A 1 93 ? 0.809 15.960 0.361 1.00 89.00 93 ASP A CA 1
ATOM 760 C C . ASP A 1 93 ? 1.967 16.922 0.030 1.00 89.00 93 ASP A C 1
ATOM 762 O O . ASP A 1 93 ? 2.378 17.722 0.865 1.00 89.00 93 ASP A O 1
ATOM 766 N N . GLY A 1 94 ? 2.494 16.861 -1.195 1.00 81.75 94 GLY A N 1
ATOM 767 C CA . GLY A 1 94 ? 3.629 17.664 -1.647 1.00 81.75 94 GLY A CA 1
ATOM 768 C C . GLY A 1 94 ? 4.993 17.034 -1.360 1.00 81.75 94 GLY A C 1
ATOM 769 O O . GLY A 1 94 ? 5.967 17.393 -2.029 1.00 81.75 94 GLY A O 1
ATOM 770 N N . GLU A 1 95 ? 5.078 16.049 -0.464 1.00 78.69 95 GLU A N 1
ATOM 771 C CA . GLU A 1 95 ? 6.339 15.380 -0.165 1.00 78.69 95 GLU A CA 1
ATOM 772 C C . GLU A 1 95 ? 6.769 14.452 -1.309 1.00 78.69 95 GLU A C 1
ATOM 774 O O . GLU A 1 95 ? 5.971 13.920 -2.100 1.00 78.69 95 GLU A O 1
ATOM 779 N N . ARG A 1 96 ? 8.093 14.309 -1.424 1.00 72.25 96 ARG A N 1
ATOM 780 C CA . ARG A 1 96 ? 8.743 13.368 -2.329 1.00 72.25 96 ARG A CA 1
ATOM 781 C C . ARG A 1 96 ? 9.773 12.558 -1.571 1.00 72.25 96 ARG A C 1
ATOM 783 O O . ARG A 1 96 ? 10.828 13.075 -1.216 1.00 72.25 96 ARG A O 1
ATOM 790 N N . ILE A 1 97 ? 9.502 11.272 -1.433 1.00 72.69 97 ILE A N 1
ATOM 791 C CA . ILE A 1 97 ? 10.520 10.302 -1.047 1.00 72.69 97 ILE A CA 1
ATOM 792 C C . ILE A 1 97 ? 11.390 10.080 -2.274 1.00 72.69 97 ILE A C 1
ATOM 794 O O . ILE A 1 97 ? 10.885 9.934 -3.393 1.00 72.69 97 ILE A O 1
ATOM 798 N N . HIS A 1 98 ? 12.703 10.057 -2.086 1.00 65.62 98 HIS A N 1
ATOM 799 C CA . HIS A 1 98 ? 13.587 9.606 -3.145 1.00 65.62 98 HIS A CA 1
ATOM 800 C C . HIS A 1 98 ? 13.390 8.095 -3.301 1.00 65.62 98 HIS A C 1
ATOM 802 O O . HIS A 1 98 ? 13.803 7.349 -2.422 1.00 65.62 98 HIS A O 1
ATOM 808 N N . ILE A 1 99 ? 12.708 7.673 -4.373 1.00 64.75 99 ILE A N 1
ATOM 809 C CA . ILE A 1 99 ? 12.551 6.257 -4.724 1.00 64.75 99 ILE A CA 1
ATOM 810 C C . ILE A 1 99 ? 13.290 5.991 -6.033 1.00 64.75 99 ILE A C 1
ATOM 812 O O . ILE A 1 99 ? 12.837 6.370 -7.120 1.00 64.75 99 ILE A O 1
ATOM 816 N N . SER A 1 100 ? 14.463 5.375 -5.921 1.00 59.34 100 SER A N 1
ATOM 817 C CA . SER A 1 100 ? 15.438 5.253 -7.008 1.00 59.34 100 SER A CA 1
ATOM 818 C C . SER A 1 100 ? 15.208 4.018 -7.902 1.00 59.34 100 SER A C 1
ATOM 820 O O . SER A 1 100 ? 15.855 2.976 -7.783 1.00 59.34 100 SER A O 1
ATOM 822 N N . ASN A 1 101 ? 14.297 4.165 -8.874 1.00 65.00 101 ASN A N 1
ATOM 823 C CA . ASN A 1 101 ? 13.921 3.141 -9.864 1.00 65.00 101 ASN A CA 1
ATOM 824 C C . ASN A 1 101 ? 13.580 1.777 -9.225 1.00 65.00 101 ASN A C 1
ATOM 826 O O . ASN A 1 101 ? 14.423 0.881 -9.142 1.00 65.00 101 ASN A O 1
ATOM 830 N N . ALA A 1 102 ? 12.328 1.617 -8.799 1.00 71.50 102 ALA A N 1
ATOM 831 C CA . ALA A 1 102 ? 11.850 0.438 -8.077 1.00 71.50 102 ALA A CA 1
ATOM 832 C C . ALA A 1 102 ? 11.727 -0.858 -8.918 1.00 71.50 102 ALA A C 1
ATOM 834 O O . ALA A 1 102 ? 11.232 -1.861 -8.402 1.00 71.50 102 ALA A O 1
ATOM 835 N N . ASP A 1 103 ? 12.162 -0.878 -10.182 1.00 85.94 103 ASP A N 1
ATOM 836 C CA . ASP A 1 103 ? 12.184 -2.094 -11.002 1.00 85.94 103 ASP A CA 1
ATOM 837 C C . ASP A 1 103 ? 13.005 -3.208 -10.329 1.00 85.94 103 ASP A C 1
ATOM 839 O O . ASP A 1 103 ? 14.156 -3.019 -9.931 1.00 85.94 103 ASP A O 1
ATOM 843 N N . GLY A 1 104 ? 12.391 -4.383 -10.177 1.00 86.81 104 GLY A N 1
ATOM 844 C CA . GLY A 1 104 ? 12.956 -5.543 -9.486 1.00 86.81 104 GLY A CA 1
ATOM 845 C C . GLY A 1 104 ? 12.877 -5.499 -7.953 1.00 86.81 104 GLY A C 1
ATOM 846 O O . GLY A 1 104 ? 13.082 -6.542 -7.325 1.00 86.81 104 GLY A O 1
ATOM 847 N N . ALA A 1 105 ? 12.563 -4.346 -7.350 1.00 87.88 105 ALA A N 1
ATOM 848 C CA . ALA A 1 105 ? 12.581 -4.155 -5.902 1.00 87.88 105 ALA A CA 1
ATOM 849 C C . ALA A 1 105 ? 11.447 -4.907 -5.184 1.00 87.88 105 ALA A C 1
ATOM 851 O O . ALA A 1 105 ? 10.360 -5.141 -5.728 1.00 87.88 105 ALA A O 1
ATOM 852 N N . VAL A 1 106 ? 11.693 -5.247 -3.916 1.00 90.44 106 VAL A N 1
ATOM 853 C CA . VAL A 1 106 ? 10.652 -5.737 -3.003 1.00 90.44 106 VAL A CA 1
ATOM 854 C C . VAL A 1 106 ? 10.235 -4.595 -2.091 1.00 90.44 106 VAL A C 1
ATOM 856 O O . VAL A 1 106 ? 11.030 -4.090 -1.306 1.00 90.44 106 VAL A O 1
ATOM 859 N N . ILE A 1 107 ? 8.972 -4.206 -2.189 1.00 90.88 107 ILE A N 1
ATOM 860 C CA . ILE A 1 107 ? 8.350 -3.206 -1.336 1.00 90.88 107 ILE A CA 1
ATOM 861 C C . ILE A 1 107 ? 7.715 -3.931 -0.152 1.00 90.88 107 ILE A C 1
ATOM 863 O O . ILE A 1 107 ? 6.870 -4.807 -0.331 1.00 90.88 107 ILE A O 1
ATOM 867 N N . GLU A 1 108 ? 8.120 -3.571 1.055 1.00 92.75 108 GLU A N 1
ATOM 868 C CA . GLU A 1 108 ? 7.574 -4.069 2.309 1.00 92.75 108 GLU A CA 1
ATOM 869 C C . GLU A 1 108 ? 6.683 -2.985 2.923 1.00 92.75 108 GLU A C 1
ATOM 871 O O . GLU A 1 108 ? 7.153 -1.922 3.316 1.00 92.75 108 GLU A O 1
ATOM 876 N N . LEU A 1 109 ? 5.380 -3.254 2.963 1.00 94.19 109 LEU A N 1
ATOM 877 C CA . LEU A 1 109 ? 4.354 -2.395 3.539 1.00 94.19 109 LEU A CA 1
ATOM 878 C C . LEU A 1 109 ? 3.965 -2.962 4.908 1.00 94.19 109 LEU A C 1
ATOM 880 O O . LEU A 1 109 ? 3.496 -4.101 4.981 1.00 94.19 109 LEU A O 1
ATOM 884 N N . THR A 1 110 ? 4.142 -2.193 5.983 1.00 96.25 110 THR A N 1
ATOM 885 C CA . THR A 1 110 ? 3.733 -2.605 7.334 1.00 96.25 110 THR A CA 1
ATOM 886 C C . THR A 1 110 ? 2.613 -1.714 7.855 1.00 96.25 110 THR A C 1
ATOM 888 O O . THR A 1 110 ? 2.720 -0.492 7.871 1.00 96.25 110 THR A O 1
ATOM 891 N N . LEU A 1 111 ? 1.511 -2.342 8.257 1.00 96.75 111 LEU A N 1
ATOM 892 C CA . LEU A 1 111 ? 0.329 -1.705 8.822 1.00 96.75 111 LEU A CA 1
ATOM 893 C C . LEU A 1 111 ? 0.406 -1.869 10.341 1.00 96.75 111 LEU A C 1
ATOM 895 O O . LEU A 1 111 ? 0.241 -2.986 10.831 1.00 96.75 111 LEU A O 1
ATOM 899 N N . HIS A 1 112 ? 0.643 -0.783 11.073 1.00 97.56 112 HIS A N 1
ATOM 900 C CA . HIS A 1 112 ? 0.662 -0.750 12.537 1.00 97.56 112 HIS A CA 1
ATOM 901 C C . HIS A 1 112 ? -0.710 -0.287 13.030 1.00 97.56 112 HIS A C 1
ATOM 903 O O . HIS A 1 112 ? -0.909 0.886 13.340 1.00 97.56 112 HIS A O 1
ATOM 909 N N . CYS A 1 113 ? -1.696 -1.189 13.038 1.00 96.38 113 CYS A N 1
ATOM 910 C CA . CYS A 1 113 ? -3.094 -0.810 13.267 1.00 96.38 113 CYS A CA 1
ATOM 911 C C . CYS A 1 113 ? -3.315 -0.186 14.654 1.00 96.38 113 CYS A C 1
ATOM 913 O O . CYS A 1 113 ? -4.042 0.789 14.768 1.00 96.38 113 CYS A O 1
ATOM 915 N N . ASN A 1 114 ? -2.647 -0.684 15.698 1.00 96.31 114 ASN A N 1
ATOM 916 C CA . ASN A 1 114 ? -2.787 -0.130 17.054 1.00 96.31 114 ASN A CA 1
ATOM 917 C C . ASN A 1 114 ? -2.186 1.282 17.205 1.00 96.31 114 ASN A C 1
ATOM 919 O O . ASN A 1 114 ? -2.512 1.989 18.152 1.00 96.31 114 ASN A O 1
ATOM 923 N N . GLU A 1 115 ? -1.274 1.658 16.309 1.00 97.56 115 GLU A N 1
ATOM 924 C CA . GLU A 1 115 ? -0.571 2.948 16.298 1.00 97.56 115 GLU A CA 1
ATOM 925 C C . GLU A 1 115 ? -1.121 3.875 15.205 1.00 97.56 115 GLU A C 1
ATOM 927 O O . GLU A 1 115 ? -0.573 4.948 14.979 1.00 97.56 115 GLU A O 1
ATOM 932 N N . HIS A 1 116 ? -2.165 3.432 14.491 1.00 96.94 116 HIS A N 1
ATOM 933 C CA . HIS A 1 116 ? -2.747 4.099 13.328 1.00 96.94 116 HIS A CA 1
ATOM 934 C C . HIS A 1 116 ? -1.684 4.560 12.311 1.00 96.94 116 HIS A C 1
ATOM 936 O O . HIS A 1 116 ? -1.817 5.600 11.677 1.00 96.94 116 HIS A O 1
ATOM 942 N N . ARG A 1 117 ? -0.611 3.773 12.129 1.00 98.12 117 ARG A N 1
ATOM 943 C CA . ARG A 1 117 ? 0.525 4.118 11.258 1.00 98.12 117 ARG A CA 1
ATOM 944 C C . ARG A 1 117 ? 0.684 3.122 10.116 1.00 98.12 117 ARG A C 1
ATOM 946 O O . ARG A 1 117 ? 0.501 1.914 10.275 1.00 98.12 117 ARG A O 1
ATOM 953 N N . LEU A 1 118 ? 1.080 3.629 8.958 1.00 97.12 118 LEU A N 1
ATOM 954 C CA . LEU A 1 118 ? 1.510 2.849 7.807 1.00 97.12 118 LEU A CA 1
ATOM 955 C C . LEU A 1 118 ? 2.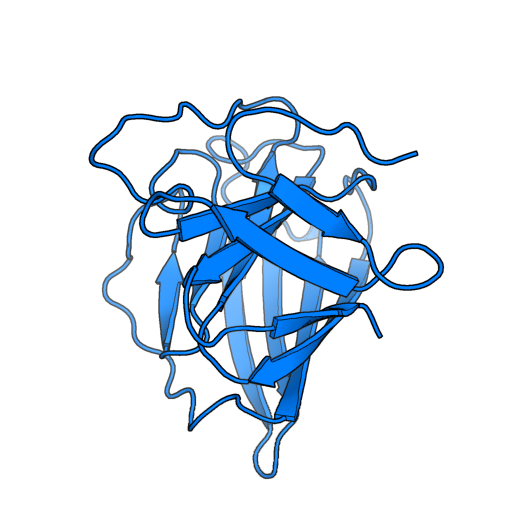994 3.125 7.562 1.00 97.12 118 LEU A C 1
ATOM 957 O O . LEU A 1 118 ? 3.391 4.284 7.539 1.00 97.12 118 LEU A O 1
ATOM 961 N N . SER A 1 119 ? 3.809 2.098 7.335 1.00 95.38 119 SER A N 1
ATOM 962 C CA . SER A 1 119 ? 5.213 2.272 6.951 1.00 95.38 119 SER A CA 1
ATOM 963 C C . SER A 1 119 ? 5.564 1.522 5.672 1.00 95.38 119 SER A C 1
ATOM 965 O O . SER A 1 119 ? 4.993 0.470 5.369 1.00 95.38 119 SER A O 1
ATOM 967 N N . ILE A 1 120 ? 6.507 2.079 4.914 1.00 92.88 120 ILE A N 1
ATOM 968 C CA . ILE A 1 120 ? 7.062 1.488 3.698 1.00 92.88 120 ILE A CA 1
ATOM 969 C C . ILE A 1 120 ? 8.573 1.324 3.843 1.00 92.88 120 ILE A C 1
ATOM 971 O O . ILE A 1 120 ? 9.276 2.216 4.319 1.00 92.88 120 ILE A O 1
ATOM 975 N N . VAL A 1 121 ? 9.081 0.178 3.400 1.00 90.69 121 VAL A N 1
ATOM 976 C CA . VAL A 1 121 ? 10.506 -0.062 3.168 1.00 90.69 121 VAL A CA 1
ATOM 977 C C . VAL A 1 121 ? 10.660 -0.558 1.740 1.00 90.69 121 VAL A C 1
ATOM 979 O O . VAL A 1 121 ? 9.994 -1.511 1.337 1.00 90.69 121 VAL A O 1
ATOM 982 N N . ILE A 1 122 ? 11.534 0.070 0.961 1.00 86.62 122 ILE A N 1
ATOM 983 C CA . ILE A 1 122 ? 11.832 -0.360 -0.406 1.00 86.62 122 ILE A CA 1
ATOM 984 C C . ILE A 1 122 ? 13.186 -1.054 -0.382 1.00 86.62 122 ILE A C 1
ATOM 986 O O . ILE A 1 122 ? 14.239 -0.432 -0.264 1.00 86.62 122 ILE A O 1
ATOM 990 N N . CYS A 1 123 ? 13.141 -2.382 -0.442 1.00 79.44 123 CYS A N 1
ATOM 991 C CA . CYS A 1 123 ? 14.316 -3.234 -0.405 1.00 79.44 123 CYS A CA 1
ATOM 992 C C . CYS A 1 123 ? 14.926 -3.324 -1.807 1.00 79.44 123 CYS A C 1
ATOM 994 O O . CYS A 1 123 ? 14.531 -4.160 -2.629 1.00 79.44 123 CYS A O 1
ATOM 996 N N . LYS A 1 124 ? 15.901 -2.446 -2.042 1.00 71.56 124 LYS A N 1
ATOM 997 C CA . LYS A 1 124 ? 16.866 -2.479 -3.145 1.00 71.56 124 LYS A CA 1
ATOM 998 C C . LYS A 1 124 ? 18.285 -2.312 -2.564 1.00 71.56 124 LYS A C 1
ATOM 1000 O O . LYS A 1 124 ? 18.473 -2.495 -1.361 1.00 71.56 124 LYS A O 1
ATOM 1005 N N . ASP A 1 125 ? 19.263 -1.950 -3.392 1.00 61.78 125 ASP A N 1
ATOM 1006 C CA . ASP A 1 125 ? 20.676 -1.758 -3.025 1.00 61.78 125 ASP A CA 1
ATOM 1007 C C . ASP A 1 125 ? 20.869 -0.750 -1.870 1.00 61.78 125 ASP A C 1
ATOM 1009 O O . ASP A 1 125 ? 21.787 -0.883 -1.063 1.00 61.78 125 ASP A O 1
ATOM 1013 N N . SER A 1 126 ? 19.946 0.208 -1.736 1.00 62.25 126 SER A N 1
ATOM 1014 C CA . SER A 1 126 ? 19.738 1.025 -0.538 1.00 62.25 126 SER A CA 1
ATOM 1015 C C . SER A 1 126 ? 18.317 0.831 -0.005 1.00 62.25 126 SER A C 1
ATOM 1017 O O . SER A 1 126 ? 17.354 0.920 -0.764 1.00 62.25 126 SER A O 1
ATOM 1019 N N . SER A 1 127 ? 18.166 0.593 1.303 1.00 72.25 127 SER A N 1
ATOM 1020 C CA . SER A 1 127 ? 16.846 0.483 1.944 1.00 72.25 127 SER A CA 1
ATOM 1021 C C . SER A 1 127 ? 16.247 1.864 2.221 1.00 72.25 127 SER A C 1
ATOM 1023 O O . SER A 1 127 ? 16.489 2.445 3.279 1.00 72.25 127 SER A O 1
ATOM 1025 N N . GLU A 1 128 ? 15.455 2.374 1.283 1.00 83.75 128 GLU A N 1
ATOM 1026 C CA . GLU A 1 128 ? 14.660 3.599 1.447 1.00 83.75 128 GLU A CA 1
ATOM 1027 C C . GLU A 1 128 ? 13.458 3.316 2.377 1.00 83.75 128 GLU A C 1
ATOM 1029 O O . GLU A 1 128 ? 12.893 2.216 2.344 1.00 83.75 128 GLU A O 1
ATOM 1034 N N . ARG A 1 129 ? 13.076 4.273 3.238 1.00 89.44 129 ARG A N 1
ATOM 1035 C CA . ARG A 1 129 ? 11.993 4.120 4.233 1.00 89.44 129 ARG A CA 1
ATOM 1036 C C . ARG A 1 129 ? 11.185 5.402 4.396 1.00 89.44 129 ARG A C 1
ATOM 1038 O O . ARG A 1 129 ? 11.766 6.480 4.328 1.00 89.44 129 ARG A O 1
ATOM 1045 N N . ASP A 1 130 ? 9.890 5.264 4.666 1.00 92.69 130 ASP A N 1
ATOM 1046 C CA . ASP A 1 130 ? 8.994 6.366 5.045 1.00 92.69 130 ASP A CA 1
ATOM 1047 C C . ASP A 1 130 ? 7.789 5.852 5.857 1.00 92.69 130 ASP A C 1
ATOM 1049 O O . ASP A 1 130 ? 7.492 4.651 5.849 1.00 92.69 130 ASP A O 1
ATOM 1053 N N . GLU A 1 131 ? 7.088 6.750 6.552 1.00 95.12 131 GLU A N 1
ATOM 1054 C CA . GLU A 1 131 ? 5.887 6.443 7.335 1.00 95.12 131 GLU A CA 1
ATOM 1055 C C . GLU A 1 131 ? 4.780 7.493 7.133 1.00 95.12 131 GLU A C 1
ATOM 1057 O O . GLU A 1 131 ? 5.044 8.662 6.866 1.00 95.12 131 GLU A O 1
ATOM 1062 N N . ILE A 1 132 ? 3.520 7.073 7.278 1.00 96.00 132 ILE A N 1
ATOM 1063 C CA . ILE A 1 132 ? 2.331 7.932 7.262 1.00 96.00 132 ILE A CA 1
ATOM 1064 C C . ILE A 1 132 ? 1.500 7.648 8.515 1.00 96.00 132 ILE A C 1
ATOM 1066 O O . ILE A 1 132 ? 1.137 6.497 8.773 1.00 96.00 132 ILE A O 1
ATOM 1070 N N . GLU A 1 133 ? 1.130 8.698 9.245 1.00 97.25 133 GLU A N 1
ATOM 1071 C CA . GLU A 1 133 ? 0.055 8.645 10.238 1.00 97.25 133 GLU A CA 1
ATOM 1072 C C . GLU A 1 133 ? -1.311 8.636 9.529 1.00 97.25 133 GLU A C 1
ATOM 1074 O O . GLU A 1 133 ? -1.598 9.458 8.653 1.00 97.25 133 GLU A O 1
ATOM 1079 N N . VAL A 1 134 ? -2.155 7.669 9.877 1.00 97.25 134 VAL A N 1
ATOM 1080 C CA . VAL A 1 134 ? -3.451 7.421 9.247 1.00 97.25 134 VAL A CA 1
ATOM 1081 C C . VAL A 1 134 ? -4.545 8.002 10.130 1.00 97.25 134 VAL A C 1
ATOM 1083 O O . VAL A 1 134 ? -4.755 7.562 11.255 1.00 97.25 134 VAL A O 1
ATOM 1086 N N . ASN A 1 135 ? -5.279 8.985 9.612 1.00 96.69 135 ASN A N 1
ATOM 1087 C CA . ASN A 1 135 ? -6.379 9.590 10.352 1.00 96.69 135 ASN A CA 1
ATOM 1088 C C . ASN A 1 135 ? -7.642 8.725 10.218 1.00 96.69 135 ASN A C 1
ATOM 1090 O O . ASN A 1 135 ? -8.253 8.664 9.150 1.00 96.69 135 ASN A O 1
ATOM 1094 N N . ASP A 1 136 ? -8.057 8.098 11.317 1.00 93.75 136 ASP A N 1
ATOM 1095 C CA . ASP A 1 136 ? -9.226 7.214 11.396 1.00 93.75 136 ASP A CA 1
ATOM 1096 C C . ASP A 1 136 ? -10.564 7.873 11.023 1.00 93.75 136 ASP A C 1
ATOM 1098 O O . ASP A 1 136 ? -11.491 7.172 10.623 1.00 93.75 136 ASP A O 1
ATOM 1102 N N . LEU A 1 137 ? -10.681 9.205 11.089 1.00 95.38 137 LEU A N 1
ATOM 1103 C CA . LEU A 1 137 ? -11.876 9.915 10.607 1.00 95.38 137 LEU A CA 1
ATOM 1104 C C . LEU A 1 137 ? -12.003 9.848 9.075 1.00 95.38 137 LEU A C 1
ATOM 1106 O O . LEU A 1 137 ? -13.109 9.903 8.541 1.00 95.38 137 LEU A O 1
ATOM 1110 N N . HIS A 1 138 ? -10.873 9.713 8.377 1.00 94.31 138 HIS A N 1
ATOM 1111 C CA . HIS A 1 138 ? -10.776 9.669 6.917 1.00 94.31 138 HIS A CA 1
ATOM 1112 C C . HIS A 1 138 ? -10.552 8.239 6.399 1.00 94.31 138 HIS A C 1
ATOM 1114 O O . HIS A 1 138 ? -11.052 7.869 5.335 1.00 94.31 138 HIS A O 1
ATOM 1120 N N . CYS A 1 139 ? -9.842 7.399 7.158 1.00 96.12 139 CYS A N 1
ATOM 1121 C CA . CYS A 1 139 ? -9.605 5.991 6.847 1.00 96.12 139 CYS A CA 1
ATOM 1122 C C . CYS A 1 139 ? -9.924 5.061 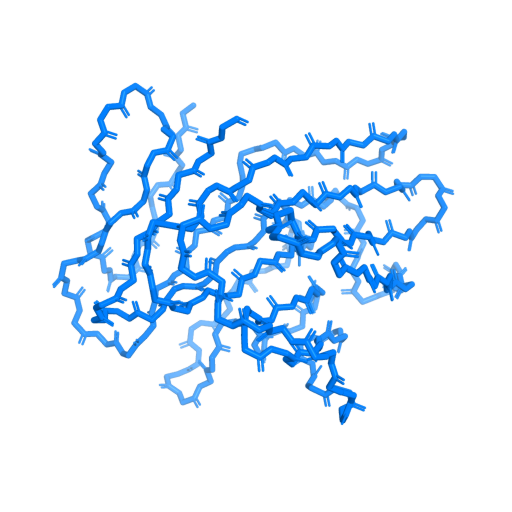8.040 1.00 96.12 139 CYS A C 1
ATOM 1124 O O . CYS A 1 139 ? -9.023 4.404 8.562 1.00 96.12 139 CYS A O 1
ATOM 1126 N N . PRO A 1 140 ? -11.200 4.933 8.456 1.00 96.94 140 PRO A N 1
ATOM 1127 C CA . PRO A 1 140 ? -11.596 4.029 9.538 1.00 96.94 140 PRO A CA 1
ATOM 1128 C C . PRO A 1 140 ? -11.332 2.547 9.222 1.00 96.94 140 PRO A C 1
ATOM 1130 O O . PRO A 1 140 ? -11.328 2.113 8.061 1.00 96.94 140 PRO A O 1
ATOM 1133 N N . PHE A 1 141 ? -11.174 1.736 10.266 1.00 96.81 141 PHE A N 1
ATOM 1134 C CA . PHE A 1 141 ? -11.058 0.282 10.142 1.00 96.81 141 PHE A CA 1
ATOM 1135 C C . PHE A 1 141 ? -12.325 -0.395 9.569 1.00 96.81 141 PHE A C 1
ATOM 1137 O O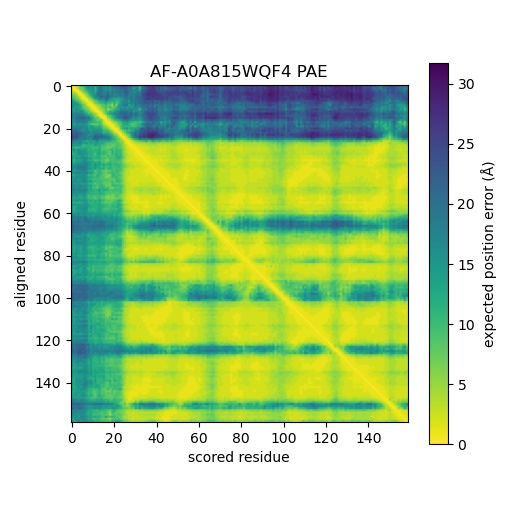 . PHE A 1 141 ? -13.430 0.134 9.691 1.00 96.81 141 PHE A O 1
ATOM 1144 N N . PRO A 1 142 ? -12.198 -1.598 8.967 1.00 96.38 142 PRO A N 1
ATOM 1145 C CA . PRO A 1 142 ? -10.964 -2.316 8.676 1.00 96.38 142 PRO A CA 1
ATOM 1146 C C . PRO A 1 142 ? -10.268 -1.758 7.434 1.00 96.38 142 PRO A C 1
ATOM 1148 O O . PRO A 1 142 ? -10.894 -1.501 6.399 1.00 96.38 142 PRO A O 1
ATOM 1151 N N . TRP A 1 143 ? -8.947 -1.658 7.509 1.00 95.12 143 TRP A N 1
ATOM 1152 C CA . TRP A 1 143 ? -8.109 -1.351 6.361 1.00 95.12 143 TRP A CA 1
ATOM 1153 C C . TRP A 1 143 ? -7.965 -2.573 5.455 1.00 95.12 143 TRP A C 1
ATOM 1155 O O . TRP A 1 143 ? -8.092 -3.727 5.872 1.00 95.12 143 TRP A O 1
ATOM 1165 N N . CYS A 1 144 ? -7.648 -2.321 4.195 1.00 91.69 144 CYS A N 1
ATOM 1166 C CA . CYS A 1 144 ? -7.260 -3.335 3.230 1.00 91.69 144 CYS A CA 1
ATOM 1167 C C . CYS A 1 144 ? -6.151 -2.794 2.328 1.00 91.69 144 CYS A C 1
ATOM 1169 O O . CYS A 1 144 ? -6.095 -1.593 2.065 1.00 91.69 144 CYS A O 1
ATOM 1171 N N . LEU A 1 145 ? -5.275 -3.686 1.852 1.00 93.31 145 LEU A N 1
ATOM 1172 C CA . LEU A 1 145 ? -4.244 -3.344 0.871 1.00 93.31 145 LEU A CA 1
ATOM 1173 C C . LEU A 1 145 ? -4.895 -2.677 -0.348 1.00 93.31 145 LEU A C 1
ATOM 1175 O O . LEU A 1 145 ? -5.853 -3.214 -0.902 1.00 93.31 145 LEU A O 1
ATOM 1179 N N . PHE A 1 146 ? -4.348 -1.557 -0.799 1.00 91.31 146 PHE A N 1
ATOM 1180 C CA . PHE A 1 146 ? -4.740 -0.908 -2.039 1.00 91.31 146 PHE A CA 1
ATOM 1181 C C . PHE A 1 146 ? -3.535 -0.782 -2.963 1.00 91.31 146 PHE A C 1
ATOM 1183 O O . PHE A 1 146 ? -2.454 -0.366 -2.551 1.00 91.31 146 PHE A O 1
ATOM 1190 N N . VAL A 1 147 ? -3.728 -1.158 -4.224 1.00 89.88 147 VAL A N 1
ATOM 1191 C CA . VAL A 1 147 ? -2.695 -1.104 -5.255 1.00 89.88 147 VAL A CA 1
ATOM 1192 C C . VAL A 1 147 ? -3.294 -0.493 -6.513 1.00 89.88 147 VAL A C 1
ATOM 1194 O O . VAL A 1 147 ? -4.370 -0.905 -6.939 1.00 89.88 147 VAL A O 1
ATOM 1197 N N . GLN A 1 148 ? -2.593 0.448 -7.143 1.00 87.31 148 GLN A N 1
ATOM 1198 C CA . GLN A 1 148 ? -2.933 0.958 -8.475 1.00 87.31 148 GLN A CA 1
ATOM 1199 C C . GLN A 1 148 ? -1.697 0.870 -9.371 1.00 87.31 148 GLN A C 1
ATOM 1201 O O . GLN A 1 148 ? -0.635 1.336 -8.992 1.00 87.31 148 GLN A O 1
ATOM 1206 N N . ILE A 1 149 ? -1.814 0.306 -10.569 1.00 83.69 149 ILE A N 1
ATOM 1207 C CA . ILE A 1 149 ? -0.698 0.185 -11.518 1.00 83.69 149 ILE A CA 1
ATOM 1208 C C . ILE A 1 149 ? -0.948 0.979 -12.792 1.00 83.69 149 ILE A C 1
ATOM 1210 O O . ILE A 1 149 ? -2.082 1.075 -13.279 1.00 83.69 149 ILE A O 1
ATOM 1214 N N . ASN A 1 150 ? 0.138 1.522 -13.346 1.00 73.81 150 ASN A N 1
ATOM 1215 C CA . ASN A 1 150 ? 0.136 2.054 -14.703 1.00 73.81 150 ASN A CA 1
ATOM 1216 C C . ASN A 1 150 ? -0.221 0.930 -15.681 1.00 73.81 150 ASN A C 1
ATOM 1218 O O . ASN A 1 150 ? 0.296 -0.182 -15.592 1.00 73.81 150 ASN A O 1
ATOM 1222 N N . ARG A 1 151 ? -1.147 1.196 -16.605 1.00 63.28 151 ARG A N 1
ATOM 1223 C CA . ARG A 1 151 ? -1.727 0.128 -17.428 1.00 63.28 151 ARG A CA 1
ATOM 1224 C C . ARG A 1 151 ? -0.776 -0.428 -18.501 1.00 63.28 151 ARG A C 1
ATOM 1226 O O . ARG A 1 151 ? -1.005 -1.526 -19.003 1.00 63.28 151 ARG A O 1
ATOM 1233 N N . ILE A 1 152 ? 0.260 0.315 -18.873 1.00 64.38 152 ILE A N 1
ATOM 1234 C CA . ILE A 1 152 ? 1.293 -0.126 -19.814 1.00 64.38 152 ILE A CA 1
ATOM 1235 C C . ILE A 1 152 ? 2.616 -0.150 -19.055 1.00 64.38 152 ILE A C 1
ATOM 1237 O O . ILE A 1 152 ? 2.942 0.815 -18.370 1.00 64.38 152 ILE A O 1
ATOM 1241 N N . GLY A 1 153 ? 3.361 -1.249 -19.188 1.00 70.69 153 GLY A N 1
ATOM 1242 C CA . GLY A 1 153 ? 4.711 -1.350 -18.639 1.00 70.69 153 GLY A CA 1
ATOM 1243 C C . GLY A 1 153 ? 4.784 -1.417 -17.114 1.00 70.69 153 GLY A C 1
ATOM 1244 O O . GLY A 1 153 ? 5.770 -0.944 -16.572 1.00 70.69 153 GLY A O 1
ATOM 1245 N N . ALA A 1 154 ? 3.793 -1.996 -16.423 1.00 79.06 1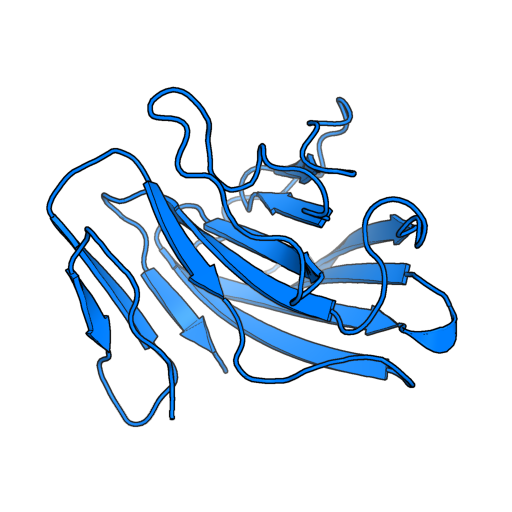54 ALA A N 1
ATOM 1246 C CA . ALA A 1 154 ? 3.910 -2.325 -14.999 1.00 79.06 154 ALA A CA 1
ATOM 1247 C C . ALA A 1 154 ? 3.440 -3.754 -14.680 1.00 79.06 154 ALA A C 1
ATOM 1249 O O . ALA A 1 154 ? 2.434 -4.217 -15.222 1.00 79.06 154 ALA A O 1
ATOM 1250 N N . ARG A 1 155 ? 4.151 -4.442 -13.777 1.00 83.69 155 ARG A N 1
ATOM 1251 C CA . ARG A 1 155 ? 3.787 -5.769 -13.245 1.00 83.69 155 ARG A CA 1
ATOM 1252 C C . ARG A 1 155 ? 4.257 -5.916 -11.804 1.00 83.69 155 ARG A C 1
ATOM 1254 O O . ARG A 1 155 ? 5.411 -5.632 -11.497 1.00 83.69 155 ARG A O 1
ATOM 1261 N N . LEU A 1 156 ? 3.393 -6.454 -10.945 1.00 86.81 156 LEU A N 1
ATOM 1262 C CA . LEU A 1 156 ? 3.721 -6.776 -9.555 1.00 86.81 156 LEU A CA 1
ATOM 1263 C C . LEU A 1 156 ? 3.140 -8.121 -9.106 1.00 86.81 156 LEU A C 1
ATOM 1265 O O . LEU A 1 156 ? 2.182 -8.635 -9.693 1.00 86.81 156 LEU A O 1
ATOM 1269 N N . SER A 1 157 ? 3.723 -8.675 -8.048 1.00 86.56 157 SER A N 1
ATOM 1270 C CA . SER A 1 157 ? 3.203 -9.841 -7.332 1.00 86.56 157 SER A CA 1
ATOM 1271 C C . SER A 1 157 ? 3.382 -9.682 -5.824 1.00 86.56 157 SER A C 1
ATOM 1273 O O . SER A 1 157 ? 4.299 -8.995 -5.378 1.00 86.56 157 SER A O 1
ATOM 1275 N N . LEU A 1 158 ? 2.533 -10.342 -5.039 1.00 85.94 158 LEU A N 1
ATOM 1276 C CA . LEU A 1 158 ? 2.824 -10.605 -3.625 1.00 85.94 158 LEU A CA 1
ATOM 1277 C C . LEU A 1 158 ? 3.986 -11.617 -3.520 1.00 85.94 158 LEU A C 1
ATOM 1279 O O . LEU A 1 158 ? 4.189 -12.393 -4.461 1.00 85.94 158 LEU A O 1
ATOM 1283 N N . VAL A 1 159 ? 4.770 -11.545 -2.435 1.00 83.88 159 VAL A N 1
ATOM 1284 C CA . VAL A 1 159 ? 5.951 -12.396 -2.134 1.00 83.88 159 VAL A CA 1
ATOM 1285 C C . VAL A 1 159 ? 6.156 -12.603 -0.628 1.00 83.88 159 VAL A C 1
ATOM 1287 O O . VAL A 1 159 ? 5.463 -11.922 0.158 1.00 83.88 159 VAL A O 1
#

Sequence (159 aa):
MWISGWPGQCRRMDDGQTFETIKRLTFNCAVGRNSYSTGNHRIRIKLHYGSAFVGIRSRHIQVEPNLNKMYCGTPSTYGWYTHGRRFVDGQWDGERIHISNADGAVIELTLHCNEHRLSIVICKDSSERDEIEVNDLHCPFPWCLFVQINRIGARLSLV

Mean predicted aligned error: 8.38 Å

Radius of gyration: 14.46 Å; Cα contacts (8 Å, |Δi|>4): 386; chains: 1; bounding box: 37×37×39 Å

Foldseek 3Di:
DADDDDDWDWDDDPDHWKTATDDDDFKDKGWFPDWAAAAKDKWKKWKQWAKKWKFKFAPVDDQDPPVPDDSLLAWRRFGDMLQFFGGARSDGPPGGFHRPGLNRWMKMWMQGNVQQKIKIWIDDPDTGIDMDRHDCVGGNGGMIMMMMGGNPITIMTID

Organism: Adineta ricciae (NCBI:txid249248)

pLDDT: mean 78.6, std 19.35, range [29.27, 98.12]